Protein AF-A0A0A0BJZ3-F1 (afdb_monomer_lite)

Radius of gyration: 18.62 Å; chains: 1; bounding box: 57×34×40 Å

Organism: NCBI:txid947969

Foldseek 3Di:
DPDDDPDVPDDDDDPVCVVQVPDDDDDDPPPDDDDWDWDWDWDQDPVRDIDIDIDTDPPQDPVNVVVVVVVVVVVVVVVVVVVVVVPPPPDPDD

Structure (mmCIF, N/CA/C/O backbone):
data_AF-A0A0A0BJZ3-F1
#
_entry.id   AF-A0A0A0BJZ3-F1
#
loop_
_atom_site.group_PDB
_atom_site.id
_atom_site.type_symbol
_atom_site.label_atom_id
_atom_site.label_alt_id
_atom_site.label_comp_id
_atom_site.label_asym_id
_a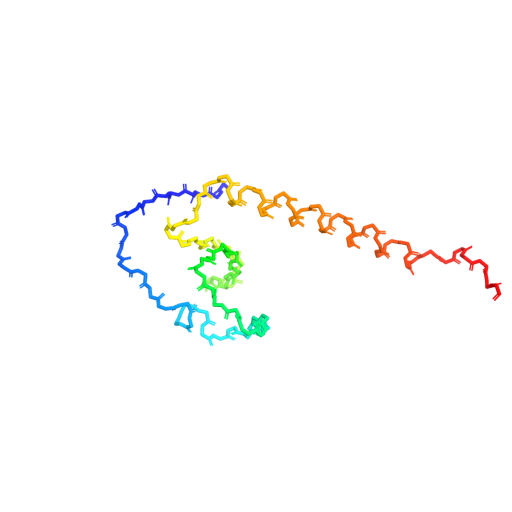tom_site.label_entity_id
_atom_site.label_seq_id
_atom_site.pdbx_PDB_ins_code
_atom_site.Cartn_x
_atom_site.Cartn_y
_atom_site.Cartn_z
_atom_site.occupancy
_atom_site.B_iso_or_equiv
_atom_site.auth_seq_id
_atom_site.auth_comp_id
_atom_site.auth_asym_id
_atom_site.auth_atom_id
_atom_site.pdbx_PDB_model_num
ATOM 1 N N . MET A 1 1 ? 0.530 2.829 -18.818 1.00 35.50 1 MET A N 1
ATOM 2 C CA . MET A 1 1 ? -0.733 3.480 -18.417 1.00 35.50 1 MET A CA 1
ATOM 3 C C . MET A 1 1 ? -1.328 2.608 -17.328 1.00 35.50 1 MET A C 1
ATOM 5 O O . MET A 1 1 ? -1.676 1.474 -17.623 1.00 35.50 1 MET A O 1
ATOM 9 N N . LEU A 1 2 ? -1.292 3.054 -16.071 1.00 38.81 2 LEU A N 1
ATOM 10 C CA . LEU A 1 2 ? -1.932 2.334 -14.967 1.00 38.81 2 LEU A CA 1
ATOM 11 C C . LEU A 1 2 ? -3.438 2.566 -15.108 1.00 38.81 2 LEU A C 1
ATOM 13 O O . LEU A 1 2 ? -3.884 3.709 -15.079 1.00 38.81 2 LEU A O 1
ATOM 17 N N . HIS A 1 3 ? -4.196 1.505 -15.361 1.00 33.50 3 HIS A N 1
ATOM 18 C CA . HIS A 1 3 ? -5.646 1.578 -15.480 1.00 33.50 3 HIS A CA 1
ATOM 19 C C . HIS A 1 3 ? -6.226 1.497 -14.064 1.00 33.50 3 HIS A C 1
ATOM 21 O O . HIS A 1 3 ? -6.279 0.417 -13.481 1.00 33.50 3 HIS A O 1
ATOM 27 N N . MET A 1 4 ? -6.568 2.646 -13.477 1.00 43.19 4 MET A N 1
ATOM 28 C CA . MET A 1 4 ? -7.212 2.708 -12.164 1.00 43.19 4 MET A CA 1
ATOM 29 C C . MET A 1 4 ? -8.723 2.761 -12.375 1.00 43.19 4 MET A C 1
ATOM 31 O O . MET A 1 4 ? -9.305 3.823 -12.559 1.00 43.19 4 MET A O 1
ATOM 35 N N . THR A 1 5 ? -9.350 1.591 -12.450 1.00 43.47 5 THR A N 1
ATOM 36 C CA . THR A 1 5 ? -10.808 1.451 -12.388 1.00 43.47 5 THR A CA 1
ATOM 37 C C . THR A 1 5 ? -11.212 1.323 -10.926 1.00 43.47 5 THR A C 1
ATOM 39 O O . THR A 1 5 ? -10.973 0.279 -10.319 1.00 43.47 5 THR A O 1
ATOM 42 N N . HIS A 1 6 ? -11.808 2.375 -10.361 1.00 49.94 6 HIS A N 1
ATOM 43 C CA . HIS A 1 6 ? -12.522 2.301 -9.086 1.00 49.94 6 HIS A CA 1
ATOM 44 C C . HIS A 1 6 ? -13.922 1.748 -9.334 1.00 49.94 6 HIS A C 1
ATOM 46 O O . HIS A 1 6 ? -14.892 2.492 -9.444 1.00 49.94 6 HIS A O 1
ATOM 52 N N . ASP A 1 7 ? -14.002 0.428 -9.471 1.00 48.72 7 ASP A N 1
ATOM 53 C CA . ASP A 1 7 ? -15.274 -0.282 -9.475 1.00 48.72 7 ASP A CA 1
ATOM 54 C C . ASP A 1 7 ? -15.618 -0.617 -8.017 1.00 48.72 7 ASP A C 1
ATOM 56 O O . ASP A 1 7 ? -14.988 -1.477 -7.400 1.00 48.72 7 ASP A O 1
ATOM 60 N N . HIS A 1 8 ? -16.565 0.121 -7.434 1.00 52.50 8 HIS A N 1
ATOM 61 C CA . HIS A 1 8 ? -17.040 -0.090 -6.058 1.00 52.50 8 HIS A CA 1
ATOM 62 C C . HIS A 1 8 ? -17.967 -1.316 -5.922 1.00 52.50 8 HIS A C 1
ATOM 64 O O . HIS A 1 8 ? -18.450 -1.596 -4.830 1.00 52.50 8 HIS A O 1
ATOM 70 N N . ASP A 1 9 ? -18.198 -2.060 -7.010 1.00 49.28 9 ASP A N 1
ATOM 71 C CA . ASP A 1 9 ? -19.104 -3.219 -7.081 1.00 49.28 9 ASP A CA 1
ATOM 72 C C . ASP A 1 9 ? -18.342 -4.562 -7.177 1.00 49.28 9 ASP A C 1
ATOM 74 O O . ASP A 1 9 ? -18.819 -5.565 -7.712 1.00 49.28 9 ASP A O 1
ATOM 78 N N . GLY A 1 10 ? -17.094 -4.573 -6.695 1.00 51.38 10 GLY A N 1
ATOM 79 C CA . GLY A 1 10 ? -16.236 -5.756 -6.670 1.00 51.38 10 GLY A CA 1
ATOM 80 C C . GLY A 1 10 ? -16.656 -6.787 -5.610 1.00 51.38 10 GLY A C 1
ATOM 81 O O . GLY A 1 10 ? -17.323 -6.448 -4.631 1.00 51.38 10 GLY A O 1
ATOM 82 N N . PRO A 1 11 ? -16.250 -8.064 -5.759 1.00 57.81 11 PRO A N 1
ATOM 83 C CA . PRO A 1 11 ? -16.463 -9.072 -4.724 1.00 57.81 11 PRO A CA 1
ATOM 84 C C . PRO A 1 11 ? -15.880 -8.599 -3.380 1.00 57.81 11 PRO A C 1
ATOM 86 O O . PRO A 1 11 ? -14.878 -7.877 -3.377 1.00 57.81 11 PRO A O 1
ATOM 89 N N . PRO A 1 12 ? -16.471 -9.008 -2.241 1.00 68.44 12 PRO A N 1
ATOM 90 C CA . PRO A 1 12 ? -16.009 -8.578 -0.927 1.00 68.44 12 PRO A CA 1
ATOM 91 C C . PRO A 1 12 ? -14.514 -8.871 -0.763 1.00 68.44 12 PRO A C 1
ATOM 93 O O . PRO A 1 12 ? -14.043 -9.962 -1.094 1.00 68.44 12 PRO A O 1
ATOM 96 N N . GLY A 1 13 ? -13.772 -7.874 -0.275 1.00 78.62 13 GLY A N 1
ATOM 97 C CA . GLY A 1 13 ? -12.339 -8.000 -0.024 1.00 78.62 13 GLY A CA 1
ATOM 98 C C . GLY A 1 13 ? -12.031 -9.124 0.969 1.00 78.62 13 GLY A C 1
ATOM 99 O O . GLY A 1 13 ? -12.842 -9.447 1.836 1.00 78.62 13 GLY A O 1
ATOM 100 N N . VAL A 1 14 ? -10.844 -9.717 0.849 1.00 88.56 14 VAL A N 1
ATOM 101 C CA . VAL A 1 14 ? -10.325 -10.701 1.814 1.00 88.56 14 VAL A CA 1
ATOM 102 C C . VAL A 1 14 ? -9.372 -10.016 2.803 1.00 88.56 14 VAL A C 1
ATOM 104 O O . VAL A 1 14 ? -8.820 -8.959 2.472 1.00 88.56 14 VAL A O 1
ATOM 107 N N . PRO A 1 15 ? -9.148 -10.576 4.007 1.00 88.50 15 PRO A N 1
ATOM 108 C CA . PRO A 1 15 ? -8.209 -10.014 4.973 1.00 88.50 15 PRO A CA 1
ATOM 109 C C . PRO A 1 15 ? -6.830 -9.748 4.360 1.00 88.50 15 PRO A C 1
ATOM 111 O O . PRO A 1 15 ? -6.296 -10.568 3.614 1.00 88.50 15 PRO A O 1
ATOM 114 N N . ILE A 1 16 ? -6.206 -8.622 4.716 1.00 87.00 16 ILE A N 1
ATOM 115 C CA . ILE A 1 16 ? -4.903 -8.230 4.151 1.00 87.00 16 ILE A CA 1
ATOM 116 C C . ILE A 1 16 ? -3.810 -9.288 4.376 1.00 87.00 16 ILE A C 1
ATOM 118 O O . ILE A 1 16 ? -2.934 -9.460 3.532 1.00 87.00 16 ILE A O 1
ATOM 122 N N . SER A 1 17 ? -3.894 -10.047 5.472 1.00 87.81 17 SER A N 1
ATOM 123 C CA . SER A 1 17 ? -2.996 -11.167 5.771 1.00 87.81 17 SER A CA 1
ATOM 124 C C . SER A 1 17 ? -3.111 -12.324 4.779 1.00 87.81 17 SER A C 1
ATOM 126 O O . SER A 1 17 ? -2.155 -13.073 4.620 1.00 87.81 17 SER A O 1
ATOM 128 N N . GLU A 1 18 ? -4.256 -12.486 4.117 1.00 90.25 18 GLU A N 1
ATOM 129 C CA . GLU A 1 18 ? -4.440 -13.476 3.052 1.00 90.25 18 GLU A CA 1
ATOM 130 C C . GLU A 1 18 ? -3.913 -12.951 1.711 1.00 90.25 18 GLU A C 1
ATOM 132 O O . GLU A 1 18 ? -3.348 -13.713 0.933 1.00 90.25 18 GLU A O 1
ATOM 137 N N . VAL A 1 19 ? -4.032 -11.641 1.454 1.00 88.50 19 VAL A N 1
ATOM 138 C CA . VAL A 1 19 ? -3.513 -11.004 0.227 1.00 88.50 19 VAL A CA 1
ATOM 139 C C . VAL A 1 19 ? -1.984 -10.927 0.226 1.00 88.50 19 VAL A C 1
ATOM 141 O O . VAL A 1 19 ? -1.355 -11.103 -0.815 1.00 88.50 19 VAL A O 1
ATOM 144 N N . LEU A 1 20 ? -1.379 -10.631 1.380 1.00 89.00 20 LEU A N 1
ATOM 145 C CA . LEU A 1 20 ? 0.055 -10.362 1.538 1.00 89.00 20 LEU A CA 1
ATOM 146 C C . LEU A 1 20 ? 0.759 -11.430 2.388 1.00 89.00 20 LEU A C 1
ATOM 148 O O . LEU A 1 20 ? 1.726 -11.119 3.080 1.00 89.00 20 LEU A O 1
ATOM 152 N N . SER A 1 21 ? 0.279 -12.674 2.355 1.00 85.81 21 SER A N 1
ATOM 153 C CA . SER A 1 21 ? 0.640 -13.744 3.300 1.00 85.81 21 SER A CA 1
ATOM 154 C C . SER A 1 21 ? 2.142 -14.003 3.472 1.00 85.81 21 SER A C 1
ATOM 156 O O . SER A 1 21 ? 2.581 -14.366 4.562 1.00 85.81 21 SER A O 1
ATOM 158 N N . ASP A 1 22 ? 2.938 -13.792 2.423 1.00 89.19 22 ASP A N 1
ATOM 159 C CA . ASP A 1 22 ? 4.387 -14.032 2.440 1.00 89.19 22 ASP A CA 1
ATOM 160 C C . ASP A 1 22 ? 5.211 -12.791 2.824 1.00 89.19 22 ASP A C 1
ATOM 162 O O . ASP A 1 22 ? 6.434 -12.868 2.983 1.00 89.19 22 ASP A O 1
ATOM 166 N N . LEU A 1 23 ? 4.568 -11.630 2.974 1.00 88.88 23 LEU A N 1
ATOM 167 C CA . LEU A 1 23 ? 5.228 -10.381 3.334 1.00 88.88 23 LEU A CA 1
ATOM 168 C C . LEU A 1 23 ? 5.234 -10.185 4.850 1.00 88.88 23 LEU A C 1
ATOM 170 O O . LEU A 1 23 ? 4.235 -10.368 5.541 1.00 88.88 23 LEU A O 1
ATOM 174 N N . ARG A 1 24 ? 6.378 -9.739 5.373 1.00 89.31 24 ARG A N 1
ATOM 175 C CA . ARG A 1 24 ? 6.504 -9.283 6.760 1.00 89.31 24 ARG A CA 1
ATOM 176 C C . ARG A 1 24 ? 6.556 -7.767 6.775 1.00 89.31 24 ARG A C 1
ATOM 178 O O . ARG A 1 24 ? 7.499 -7.184 6.246 1.00 89.31 24 ARG A O 1
ATOM 185 N N . ILE A 1 25 ? 5.557 -7.154 7.396 1.00 87.25 25 ILE A N 1
ATOM 186 C CA . ILE A 1 25 ? 5.505 -5.711 7.628 1.00 87.25 25 ILE A CA 1
ATOM 187 C C . ILE A 1 25 ? 5.889 -5.399 9.083 1.00 87.25 25 ILE A C 1
ATOM 189 O O . ILE A 1 25 ? 5.580 -6.200 9.971 1.00 87.25 25 ILE A O 1
ATOM 193 N N . PRO A 1 26 ? 6.581 -4.275 9.350 1.00 89.81 26 PRO A N 1
ATOM 194 C CA . PRO A 1 26 ? 6.807 -3.801 10.712 1.00 89.81 26 PRO A CA 1
ATOM 195 C C . PRO A 1 26 ? 5.489 -3.635 11.489 1.00 89.81 26 PRO A C 1
ATOM 197 O O . PRO A 1 26 ? 4.459 -3.345 10.876 1.00 89.81 26 PRO A O 1
ATOM 200 N N . PRO A 1 27 ? 5.502 -3.814 12.824 1.00 90.56 27 PRO A N 1
ATOM 201 C CA . PRO A 1 27 ? 4.298 -3.663 13.630 1.00 90.56 27 PRO A CA 1
ATOM 202 C C . PRO A 1 27 ? 3.800 -2.214 13.620 1.00 90.56 27 PRO A C 1
ATOM 204 O O . PRO A 1 27 ? 4.584 -1.271 13.497 1.00 90.56 27 PRO A O 1
ATOM 207 N N . LEU A 1 28 ? 2.488 -2.051 13.799 1.00 91.06 28 LEU A N 1
ATOM 208 C CA . LEU A 1 28 ? 1.884 -0.746 14.051 1.00 91.06 28 LEU A CA 1
ATOM 209 C C . LEU A 1 28 ? 2.347 -0.191 15.409 1.00 91.06 28 LEU A C 1
ATOM 211 O O . LEU A 1 28 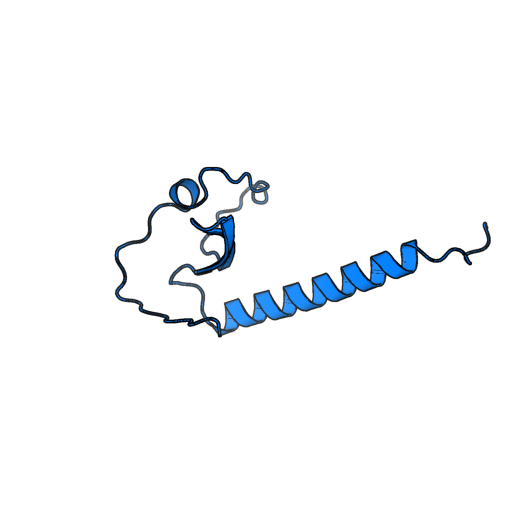? 2.725 -0.971 16.291 1.00 91.06 28 LEU A O 1
ATOM 215 N N . PRO A 1 29 ? 2.290 1.137 15.610 1.00 93.75 29 PRO A N 1
ATOM 216 C CA . PRO A 1 29 ? 2.542 1.734 16.915 1.00 93.75 29 PRO A CA 1
ATOM 217 C C . PRO A 1 29 ? 1.656 1.127 18.012 1.00 93.75 29 PRO A C 1
ATOM 219 O O . PRO A 1 29 ? 0.508 0.742 17.765 1.00 93.75 29 PRO A O 1
ATOM 222 N N . GLU A 1 30 ? 2.175 1.059 19.237 1.00 95.06 30 GLU A N 1
ATOM 223 C CA . GLU A 1 30 ? 1.426 0.519 20.374 1.00 95.06 30 GLU A CA 1
ATOM 224 C C . GLU A 1 30 ? 0.095 1.254 20.583 1.00 95.06 30 GLU A C 1
ATOM 226 O O . GLU A 1 30 ? -0.012 2.460 20.361 1.00 95.06 30 GLU A O 1
ATOM 231 N N . ALA A 1 31 ? -0.923 0.509 21.021 1.00 94.81 31 ALA A N 1
ATOM 232 C CA . ALA A 1 31 ? -2.277 1.009 21.269 1.00 94.81 31 ALA A CA 1
ATOM 233 C C . ALA A 1 31 ? -2.979 1.660 20.056 1.00 94.81 31 ALA A C 1
ATOM 235 O O . ALA A 1 31 ? -3.960 2.381 20.234 1.00 94.81 31 ALA A O 1
ATOM 236 N N . THR A 1 32 ? -2.531 1.380 18.828 1.00 93.75 32 THR A N 1
ATOM 237 C CA . THR A 1 32 ? -3.230 1.795 17.603 1.00 93.75 32 THR A CA 1
ATOM 238 C C . THR A 1 32 ? -4.001 0.641 16.972 1.00 93.75 32 THR A C 1
ATOM 240 O O . THR A 1 32 ? -3.698 -0.534 17.175 1.00 93.75 32 THR A O 1
ATOM 243 N N . THR A 1 33 ? -5.041 0.979 16.216 1.00 90.12 33 THR A N 1
ATOM 244 C CA . THR A 1 33 ? -5.788 0.051 15.360 1.00 90.12 33 THR A CA 1
ATOM 245 C C . THR A 1 33 ? -5.843 0.670 13.973 1.00 90.12 33 THR A C 1
ATOM 247 O O . THR A 1 33 ? -6.182 1.845 13.853 1.00 90.12 33 THR A O 1
ATOM 250 N N . ALA A 1 34 ? -5.476 -0.087 12.940 1.00 90.12 34 ALA A N 1
ATOM 251 C CA . ALA A 1 34 ? -5.617 0.378 11.565 1.00 90.12 34 ALA A CA 1
ATOM 252 C C . ALA A 1 34 ? -7.099 0.373 11.168 1.00 90.12 34 ALA A C 1
ATOM 254 O O . ALA A 1 34 ? -7.773 -0.638 11.369 1.00 90.12 34 ALA A O 1
ATOM 255 N N . SER A 1 35 ? -7.586 1.486 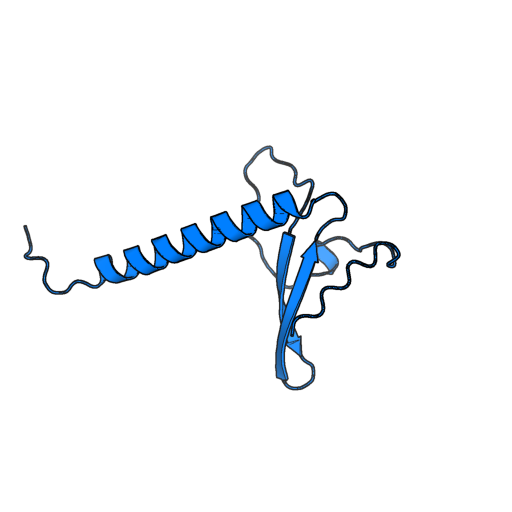10.618 1.00 88.50 35 SER A N 1
ATOM 256 C CA . SER A 1 35 ? -8.912 1.569 9.996 1.00 88.50 35 SER A CA 1
ATOM 257 C C . SER A 1 35 ? -8.822 1.297 8.497 1.00 88.50 35 SER A C 1
ATOM 259 O O . SER A 1 35 ? -9.535 0.445 7.981 1.00 88.50 35 SER A O 1
ATOM 261 N N . ASP A 1 36 ? -7.858 1.943 7.840 1.00 89.50 36 ASP A N 1
ATOM 262 C CA . ASP A 1 36 ? -7.770 2.025 6.388 1.00 89.50 36 ASP A CA 1
ATOM 263 C C . ASP A 1 36 ? -6.343 1.863 5.889 1.00 89.50 36 ASP A C 1
ATOM 265 O O . ASP A 1 36 ? -5.369 2.041 6.630 1.00 89.50 36 ASP A O 1
ATOM 269 N N . VAL A 1 37 ? -6.206 1.507 4.612 1.00 88.88 37 VAL A N 1
ATOM 270 C CA . VAL A 1 37 ? -4.895 1.353 3.992 1.00 88.88 37 VAL A CA 1
ATOM 271 C C . VAL A 1 37 ? -4.906 1.738 2.521 1.00 88.88 37 VAL A C 1
ATOM 273 O O . VAL A 1 37 ? -5.765 1.328 1.744 1.00 88.88 37 VAL A O 1
ATOM 276 N N . PHE A 1 38 ? -3.859 2.458 2.132 1.00 90.38 38 PHE A N 1
ATOM 277 C CA . PHE A 1 38 ? -3.423 2.614 0.755 1.00 90.38 38 PHE A CA 1
ATOM 278 C C . PHE A 1 38 ? -2.083 1.888 0.582 1.00 90.38 38 PHE A C 1
ATOM 280 O O . PHE A 1 38 ? -1.115 2.181 1.287 1.00 90.38 38 PHE A O 1
ATOM 287 N N . ALA A 1 39 ? -2.015 0.919 -0.330 1.00 88.81 39 ALA A N 1
ATOM 288 C CA . ALA A 1 39 ? -0.840 0.075 -0.520 1.00 88.81 39 ALA A CA 1
ATOM 289 C C . ALA A 1 39 ? -0.450 -0.071 -1.996 1.00 88.81 39 ALA A C 1
ATOM 291 O O . ALA A 1 39 ? -1.269 -0.425 -2.847 1.00 88.81 39 ALA A O 1
ATOM 292 N N . PHE A 1 40 ? 0.847 0.099 -2.269 1.00 90.38 40 PHE A N 1
ATOM 293 C CA . PHE A 1 40 ? 1.483 -0.350 -3.505 1.00 90.38 40 PHE A CA 1
ATOM 294 C C . PHE A 1 40 ? 2.117 -1.720 -3.291 1.00 90.38 40 PHE A C 1
ATOM 296 O O . PHE A 1 40 ? 3.002 -1.888 -2.452 1.00 90.38 40 PHE A O 1
ATOM 303 N N . VAL A 1 41 ? 1.699 -2.696 -4.088 1.00 91.44 41 VAL A N 1
ATOM 304 C CA . VAL A 1 41 ? 2.166 -4.077 -3.994 1.00 91.44 41 VAL A CA 1
ATOM 305 C C . VAL A 1 41 ? 2.949 -4.417 -5.252 1.00 91.44 41 VAL A C 1
ATOM 307 O O . VAL A 1 41 ? 2.418 -4.381 -6.363 1.00 91.44 41 VAL A O 1
ATOM 310 N N . LYS A 1 42 ? 4.228 -4.753 -5.080 1.00 93.25 42 LYS A N 1
ATOM 311 C CA . LYS A 1 42 ? 5.069 -5.262 -6.163 1.00 93.25 42 LYS A CA 1
ATOM 312 C C . LYS A 1 42 ? 4.710 -6.717 -6.438 1.00 93.25 42 LYS A C 1
ATOM 314 O O . LYS A 1 42 ? 4.734 -7.538 -5.525 1.00 93.25 42 LYS A O 1
ATOM 319 N N . LEU A 1 43 ? 4.440 -7.036 -7.695 1.00 92.88 43 LEU A N 1
ATOM 320 C CA . LEU A 1 43 ? 4.075 -8.376 -8.135 1.00 92.88 43 LEU A CA 1
ATOM 321 C C . LEU A 1 43 ? 5.234 -9.032 -8.881 1.00 92.88 43 LEU A C 1
ATOM 323 O O . LEU A 1 43 ? 6.009 -8.368 -9.576 1.00 92.88 43 LEU A O 1
ATOM 327 N N . ARG A 1 44 ? 5.330 -10.354 -8.745 1.00 93.38 44 ARG A N 1
ATOM 328 C CA . ARG A 1 44 ? 6.084 -11.199 -9.669 1.00 93.38 44 ARG A CA 1
ATOM 329 C C . ARG A 1 44 ? 5.076 -11.843 -10.605 1.00 93.38 44 ARG A C 1
ATOM 331 O O . ARG A 1 44 ? 4.248 -12.631 -10.158 1.00 93.38 44 ARG A O 1
ATOM 338 N N . GLU A 1 45 ? 5.153 -11.479 -11.872 1.00 94.50 45 GLU A N 1
ATOM 339 C CA . GLU A 1 45 ? 4.224 -11.955 -12.888 1.00 94.50 45 GLU A CA 1
ATOM 340 C C . GLU A 1 45 ? 4.588 -13.381 -13.343 1.00 94.50 45 GLU A C 1
ATOM 342 O O . GLU A 1 45 ? 5.742 -13.806 -13.182 1.00 94.50 45 GLU A O 1
ATOM 347 N N . PRO A 1 46 ? 3.638 -14.144 -13.920 1.00 95.56 46 PRO A N 1
ATOM 348 C CA . PRO A 1 46 ? 3.884 -15.518 -14.369 1.00 95.56 46 PRO A CA 1
ATOM 349 C C . PRO A 1 46 ? 4.992 -15.652 -15.421 1.00 95.56 46 PRO A C 1
ATOM 351 O O . PRO A 1 46 ? 5.627 -16.700 -15.520 1.00 95.56 46 PRO A O 1
ATOM 354 N N . ASP A 1 47 ? 5.240 -14.598 -16.197 1.00 94.94 47 ASP A N 1
ATOM 355 C CA . ASP A 1 47 ? 6.305 -14.529 -17.202 1.00 94.94 47 ASP A CA 1
ATOM 356 C C . ASP A 1 47 ? 7.687 -14.185 -16.606 1.00 94.94 47 ASP A C 1
ATOM 358 O O . ASP A 1 47 ? 8.672 -14.069 -17.336 1.00 94.94 47 ASP A O 1
ATOM 362 N N . GLY A 1 48 ? 7.779 -14.035 -15.280 1.00 95.12 48 GLY A N 1
ATOM 363 C CA . GLY A 1 48 ? 8.986 -13.608 -14.573 1.00 95.12 48 GLY A CA 1
ATOM 364 C C . GLY A 1 48 ? 9.181 -12.089 -14.539 1.00 95.12 48 GLY A C 1
ATOM 365 O O . GLY A 1 48 ? 10.162 -11.614 -13.960 1.00 95.12 48 GLY A O 1
ATOM 366 N N . GLY A 1 49 ? 8.257 -11.327 -15.125 1.00 96.25 49 GLY A N 1
ATOM 367 C CA . GLY A 1 49 ? 8.218 -9.876 -15.087 1.00 96.25 49 GLY A CA 1
ATOM 368 C C . GLY A 1 49 ? 7.888 -9.311 -13.707 1.00 96.25 49 GLY A C 1
ATOM 369 O O . GLY A 1 49 ? 7.534 -10.014 -12.755 1.00 96.25 49 GLY A O 1
ATOM 370 N N . ILE A 1 50 ? 8.025 -7.990 -13.602 1.00 95.69 50 ILE A N 1
ATOM 371 C CA . ILE A 1 50 ? 7.643 -7.227 -12.415 1.00 95.69 50 ILE A CA 1
ATOM 372 C C . ILE A 1 50 ? 6.384 -6.436 -12.743 1.00 95.69 50 ILE A C 1
ATOM 374 O O . ILE A 1 50 ? 6.405 -5.573 -13.621 1.00 95.69 50 ILE A O 1
ATOM 378 N N . GLY A 1 51 ? 5.328 -6.701 -11.983 1.00 94.56 51 GLY A N 1
ATOM 379 C CA . GLY A 1 51 ? 4.090 -5.936 -11.992 1.00 94.56 51 GLY A CA 1
ATOM 380 C C . GLY A 1 51 ? 3.958 -5.053 -10.756 1.00 94.56 51 GLY A C 1
ATOM 381 O O . GLY A 1 51 ? 4.724 -5.163 -9.793 1.00 94.56 51 GLY A O 1
ATOM 382 N N . TRP A 1 52 ? 2.957 -4.181 -10.780 1.00 94.00 52 TRP A N 1
ATOM 383 C CA . TRP A 1 52 ? 2.570 -3.359 -9.640 1.00 94.00 52 TRP A CA 1
ATOM 384 C C . TRP A 1 52 ? 1.054 -3.305 -9.543 1.00 94.00 52 TRP A C 1
ATOM 386 O O . TRP A 1 52 ? 0.368 -3.125 -10.548 1.00 94.00 52 TRP A O 1
ATOM 396 N N . ALA A 1 53 ? 0.547 -3.421 -8.324 1.00 90.81 53 ALA A N 1
ATOM 397 C CA . ALA A 1 53 ? -0.862 -3.286 -8.013 1.00 90.81 53 ALA A CA 1
ATOM 398 C C . ALA A 1 53 ? -1.076 -2.236 -6.923 1.00 90.81 53 ALA A C 1
ATOM 400 O O . ALA A 1 53 ? -0.256 -2.089 -6.018 1.00 90.81 53 ALA A O 1
ATOM 401 N N . VAL A 1 54 ? -2.207 -1.540 -7.008 1.00 89.69 54 VAL A N 1
ATOM 402 C CA . VAL A 1 54 ? -2.691 -0.626 -5.969 1.00 89.69 54 VAL A CA 1
ATOM 403 C C . VAL A 1 54 ? -3.838 -1.301 -5.224 1.00 89.69 54 VAL A C 1
ATOM 405 O O . VAL A 1 54 ? -4.675 -1.974 -5.836 1.00 89.69 54 VAL A O 1
ATOM 408 N N . ARG A 1 55 ? -3.860 -1.159 -3.901 1.00 87.56 55 ARG A N 1
ATOM 409 C CA . ARG A 1 55 ? -4.974 -1.551 -3.033 1.00 87.56 55 ARG A CA 1
ATOM 410 C C . ARG A 1 55 ? -5.346 -0.366 -2.160 1.00 87.56 55 ARG A C 1
ATOM 412 O O . ARG A 1 55 ? -4.460 0.252 -1.578 1.00 87.56 55 ARG A O 1
ATOM 419 N N . VAL A 1 56 ? -6.636 -0.074 -2.097 1.00 87.69 56 VAL A N 1
ATOM 420 C CA . VAL A 1 56 ? -7.206 0.990 -1.269 1.00 87.69 56 VAL A CA 1
ATOM 421 C C . VAL A 1 56 ? -8.405 0.390 -0.549 1.00 87.69 56 VAL A C 1
ATOM 423 O O . VAL A 1 56 ? -9.161 -0.362 -1.174 1.00 87.69 56 VAL A O 1
ATOM 426 N N . THR A 1 57 ? -8.541 0.638 0.752 1.00 88.19 57 THR A N 1
ATOM 427 C CA . THR A 1 57 ? -9.785 0.318 1.463 1.00 88.19 57 THR A CA 1
ATOM 428 C C . THR A 1 57 ? -10.898 1.274 1.032 1.00 88.19 57 THR A C 1
ATOM 430 O O . THR A 1 57 ? -10.599 2.383 0.599 1.00 88.19 57 THR A O 1
ATOM 433 N N . PRO A 1 58 ? -12.175 0.858 1.105 1.00 81.56 58 PRO A N 1
ATOM 434 C CA . PRO A 1 58 ? -13.282 1.644 0.557 1.00 81.56 58 PRO A CA 1
ATOM 435 C C . PRO A 1 58 ? -13.483 3.014 1.212 1.00 81.56 58 PRO A C 1
ATOM 437 O O . PRO A 1 58 ? -14.025 3.905 0.570 1.00 81.56 58 PRO A O 1
ATOM 440 N N . ASP A 1 59 ? -13.071 3.169 2.471 1.00 84.12 59 ASP A N 1
ATOM 441 C CA . ASP A 1 59 ? -13.361 4.369 3.258 1.00 84.12 59 ASP A CA 1
ATOM 442 C C . ASP A 1 59 ? -12.265 5.450 3.153 1.00 84.12 59 ASP A C 1
ATOM 444 O O . ASP A 1 59 ? -12.430 6.518 3.736 1.00 84.12 59 ASP A O 1
ATO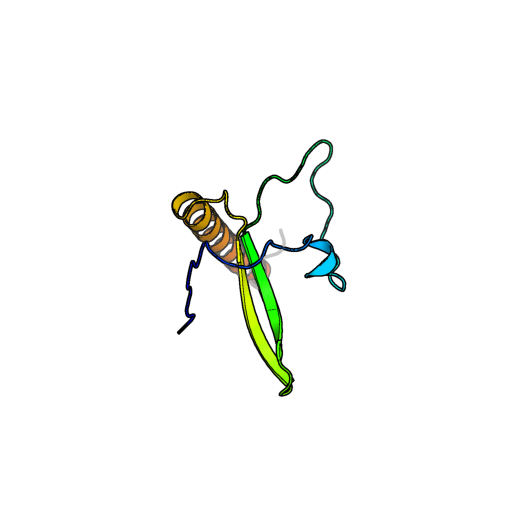M 448 N N . LEU A 1 60 ? -11.179 5.211 2.398 1.00 87.06 60 LEU A N 1
ATOM 449 C CA . LEU A 1 60 ? -10.144 6.221 2.136 1.00 87.06 60 LEU A CA 1
ATOM 450 C C . LEU A 1 60 ? -10.511 7.044 0.892 1.00 87.06 60 LEU A C 1
ATOM 452 O O . LEU A 1 60 ? -10.618 6.481 -0.202 1.00 87.06 60 LEU A O 1
ATOM 456 N N . ASP A 1 61 ? -10.669 8.360 1.039 1.00 87.56 61 ASP A N 1
ATOM 457 C CA . ASP A 1 61 ? -11.034 9.227 -0.087 1.00 87.56 61 ASP A CA 1
ATOM 458 C C . ASP A 1 61 ? -9.832 9.634 -0.968 1.00 87.56 61 ASP A C 1
ATOM 460 O O . ASP A 1 61 ? -8.658 9.460 -0.617 1.00 87.56 61 ASP A O 1
ATOM 464 N N . ASP A 1 62 ? -10.123 10.153 -2.166 1.00 89.62 62 ASP A N 1
ATOM 465 C CA . ASP A 1 62 ? -9.099 10.536 -3.145 1.00 89.62 62 ASP A CA 1
ATOM 466 C C . ASP A 1 62 ? -8.198 11.672 -2.624 1.00 89.62 62 ASP A C 1
ATOM 468 O O . ASP A 1 62 ? -7.000 11.712 -2.938 1.00 89.62 62 ASP A O 1
ATOM 472 N N . GLU A 1 63 ? -8.740 12.599 -1.829 1.00 93.81 63 GLU A N 1
ATOM 473 C CA . GLU A 1 63 ? -7.985 13.688 -1.216 1.00 93.81 63 GLU A CA 1
ATOM 474 C C . GLU A 1 63 ? -6.992 13.184 -0.156 1.00 93.81 63 GLU A C 1
ATOM 476 O O . GLU A 1 63 ? -5.837 13.629 -0.131 1.00 93.81 63 GLU A O 1
ATOM 481 N N . GLU A 1 64 ? -7.397 12.231 0.679 1.00 92.06 64 GLU A N 1
ATOM 482 C CA . GLU A 1 64 ? -6.563 11.553 1.667 1.00 92.06 64 GLU A CA 1
ATOM 483 C C . GLU A 1 64 ? -5.453 10.748 0.985 1.00 92.06 64 GLU A C 1
ATOM 485 O O . GLU A 1 64 ? -4.276 10.893 1.342 1.00 92.06 64 GLU A O 1
ATOM 490 N N . VAL A 1 65 ? -5.786 9.968 -0.055 1.00 93.25 65 VAL A N 1
ATOM 491 C CA . VAL A 1 65 ? -4.792 9.254 -0.876 1.00 93.25 65 VAL A CA 1
ATOM 492 C C . VAL A 1 65 ? -3.781 10.241 -1.465 1.00 93.25 65 VAL A C 1
ATOM 494 O O . VAL A 1 65 ? -2.567 10.022 -1.377 1.00 93.25 65 VAL A O 1
ATOM 497 N N . LEU A 1 66 ? -4.249 11.342 -2.059 1.00 93.88 66 LEU A N 1
ATOM 498 C CA . LEU A 1 66 ? -3.376 12.343 -2.668 1.00 93.88 66 LEU A CA 1
ATOM 499 C C . LEU A 1 66 ? -2.459 12.996 -1.628 1.00 93.88 66 LEU A C 1
ATOM 501 O O . LEU A 1 66 ? -1.261 13.152 -1.880 1.00 93.88 66 LEU A O 1
ATOM 505 N N . GLY A 1 67 ? -2.994 13.340 -0.456 1.00 94.31 67 GLY A N 1
ATOM 506 C CA . GLY A 1 67 ? -2.226 13.895 0.654 1.00 94.31 67 GLY A CA 1
ATOM 507 C C . GLY A 1 67 ? -1.098 12.963 1.103 1.00 94.31 67 GLY A C 1
ATOM 508 O O . GLY A 1 67 ? 0.052 13.397 1.228 1.00 94.31 67 GLY A O 1
ATOM 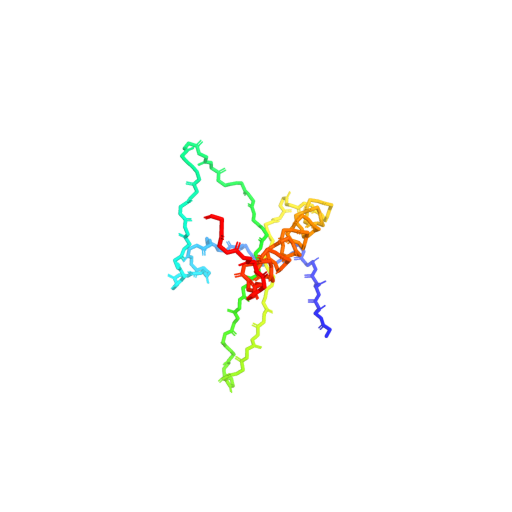509 N N . LEU A 1 68 ? -1.398 11.669 1.264 1.00 91.62 68 LEU A N 1
ATOM 510 C CA . LEU A 1 68 ? -0.411 10.640 1.605 1.00 91.62 68 LEU A CA 1
ATOM 511 C C . LEU A 1 68 ? 0.681 10.516 0.535 1.00 91.62 68 LEU A C 1
ATOM 513 O O . LEU A 1 68 ? 1.870 10.479 0.862 1.00 91.62 68 LEU A O 1
ATOM 517 N N . LEU A 1 69 ? 0.299 10.494 -0.745 1.00 94.50 69 LEU A N 1
ATOM 518 C CA . LEU A 1 69 ? 1.238 10.393 -1.863 1.00 94.50 69 LEU A CA 1
ATOM 519 C C . LEU A 1 69 ? 2.181 11.595 -1.937 1.00 94.50 69 LEU A C 1
ATOM 521 O O . LEU A 1 69 ? 3.390 11.416 -2.088 1.00 94.50 69 LEU A O 1
ATOM 525 N N . VAL A 1 70 ? 1.649 12.813 -1.810 1.00 96.00 70 VAL A N 1
ATOM 526 C CA . VAL A 1 70 ? 2.459 14.038 -1.813 1.00 96.00 70 VAL A CA 1
ATOM 527 C C . VAL A 1 70 ? 3.434 14.028 -0.638 1.00 96.00 70 VAL A C 1
ATOM 529 O O . VAL A 1 70 ? 4.629 14.244 -0.841 1.00 96.00 70 VAL A O 1
ATOM 532 N N . GLY A 1 71 ? 2.958 13.706 0.568 1.00 95.50 71 GLY A N 1
ATOM 533 C CA . GLY A 1 71 ? 3.813 13.600 1.751 1.00 95.50 71 GLY A CA 1
ATOM 534 C C . GLY A 1 71 ? 4.935 12.575 1.574 1.00 95.50 71 GLY A C 1
ATOM 535 O O . GLY A 1 71 ? 6.093 12.861 1.883 1.00 95.50 71 GLY A O 1
ATOM 536 N N . TYR A 1 72 ? 4.623 11.405 1.009 1.00 93.62 72 TYR A N 1
ATOM 537 C CA . TYR A 1 72 ? 5.617 10.364 0.761 1.00 93.62 72 TYR A CA 1
ATOM 538 C C . TYR A 1 72 ? 6.646 10.775 -0.301 1.00 93.62 72 TYR A C 1
ATOM 540 O O . TYR A 1 72 ? 7.840 10.539 -0.125 1.00 93.62 72 TYR A O 1
ATOM 548 N N . VAL A 1 73 ? 6.223 11.450 -1.374 1.00 95.44 73 VAL A N 1
ATOM 549 C CA . VAL A 1 73 ? 7.141 11.996 -2.387 1.00 95.44 73 VAL A CA 1
ATOM 550 C C . VAL A 1 73 ? 8.100 13.015 -1.773 1.00 95.44 73 VAL A C 1
ATOM 552 O O . VAL A 1 73 ? 9.298 12.965 -2.058 1.00 95.44 73 VAL A O 1
ATOM 555 N N . GLU A 1 74 ? 7.614 13.922 -0.924 1.00 96.38 74 GLU A N 1
ATOM 556 C CA . GLU A 1 74 ? 8.482 14.887 -0.240 1.00 96.38 74 GLU A CA 1
ATOM 557 C C . GLU A 1 74 ? 9.465 14.200 0.716 1.00 96.38 74 GLU A C 1
ATOM 559 O O . GLU A 1 74 ? 10.650 14.541 0.721 1.00 96.38 74 GLU A O 1
ATOM 564 N N . HIS A 1 75 ? 9.027 13.171 1.446 1.00 93.50 75 HIS A N 1
ATOM 565 C CA . HIS A 1 75 ? 9.921 12.354 2.266 1.00 93.50 75 HIS A CA 1
ATOM 566 C C . HIS A 1 75 ? 11.026 11.687 1.427 1.00 93.50 75 HIS A C 1
ATOM 568 O O . HIS A 1 75 ? 12.206 11.800 1.757 1.00 93.50 75 HIS A O 1
ATOM 574 N N . LEU A 1 76 ? 10.682 11.069 0.291 1.00 94.06 76 LEU A N 1
ATOM 575 C CA . LEU A 1 76 ? 11.668 10.454 -0.606 1.00 94.06 76 LEU A CA 1
ATOM 576 C C . LEU A 1 76 ? 12.679 11.470 -1.159 1.00 94.06 76 LEU A C 1
ATOM 578 O O . LEU A 1 76 ? 13.862 11.152 -1.288 1.00 94.06 76 LEU A O 1
ATOM 582 N N . LYS A 1 77 ? 12.243 12.698 -1.471 1.00 94.00 77 LYS A N 1
ATOM 583 C CA . LYS A 1 77 ? 13.149 13.780 -1.891 1.00 94.00 77 LYS A CA 1
ATOM 584 C C . LYS A 1 77 ? 14.138 14.146 -0.783 1.00 94.00 77 LYS A C 1
ATOM 586 O O . LYS A 1 77 ? 15.317 14.350 -1.074 1.00 94.00 77 LYS A O 1
ATOM 591 N N . GLN A 1 78 ? 13.678 14.219 0.466 1.00 94.00 78 GLN A N 1
ATOM 592 C CA . GLN A 1 78 ? 14.528 14.508 1.626 1.00 94.00 78 GLN A CA 1
ATOM 593 C C . GLN A 1 78 ? 15.543 13.390 1.887 1.00 94.00 78 GLN A C 1
ATOM 595 O O . GLN A 1 78 ? 16.723 13.680 2.088 1.00 94.00 78 GLN A O 1
ATOM 600 N N . GLU A 1 79 ? 15.119 12.127 1.827 1.00 92.88 79 GLU A N 1
ATOM 601 C CA . GLU A 1 79 ? 16.006 10.962 1.955 1.00 92.88 79 GLU A CA 1
ATOM 602 C C . GLU A 1 79 ? 17.075 10.958 0.859 1.00 92.88 79 GLU A C 1
ATOM 604 O O . GLU A 1 79 ? 18.271 10.841 1.141 1.00 92.88 79 GLU A O 1
ATOM 609 N N . ALA A 1 80 ? 16.662 11.182 -0.394 1.00 90.44 80 ALA A N 1
ATOM 610 C CA . ALA A 1 80 ? 17.584 11.303 -1.511 1.00 90.44 80 ALA A CA 1
ATOM 611 C C . ALA A 1 80 ? 18.608 12.415 -1.244 1.00 90.44 80 ALA A C 1
ATOM 613 O O . ALA A 1 80 ? 19.804 12.136 -1.242 1.00 90.44 80 ALA A O 1
ATOM 614 N N . ALA A 1 81 ? 18.170 13.641 -0.938 1.00 90.00 81 ALA A N 1
ATOM 615 C CA . ALA A 1 81 ? 19.053 14.770 -0.626 1.00 90.00 81 ALA A CA 1
ATOM 616 C C . ALA A 1 81 ? 20.029 14.476 0.534 1.00 90.00 81 ALA A C 1
ATOM 618 O O . ALA A 1 81 ? 21.205 14.836 0.470 1.00 90.00 81 ALA A O 1
ATOM 619 N N . SER A 1 82 ? 19.566 13.778 1.570 1.00 83.31 82 SER A N 1
ATOM 620 C CA . SER A 1 82 ? 20.372 13.425 2.746 1.00 83.31 82 SER A CA 1
ATOM 621 C C . SER A 1 82 ? 21.447 12.379 2.431 1.00 83.31 82 SER A C 1
ATOM 623 O O . SER A 1 82 ? 22.565 12.454 2.953 1.00 83.31 82 SER A O 1
ATOM 625 N N . SER A 1 83 ? 21.150 11.441 1.525 1.00 76.62 83 SER A N 1
ATOM 626 C CA . SER A 1 83 ? 22.122 10.454 1.036 1.00 76.62 83 SER A CA 1
ATOM 627 C C . SER A 1 83 ? 23.283 11.102 0.265 1.00 76.62 83 SER A C 1
ATOM 629 O O . SER A 1 83 ? 24.434 10.678 0.404 1.00 76.62 83 SER A O 1
ATOM 631 N N . TRP A 1 84 ? 23.014 12.195 -0.461 1.00 68.25 84 TRP A N 1
ATOM 632 C CA . TRP A 1 84 ? 24.045 12.977 -1.149 1.00 68.25 84 TRP A CA 1
ATOM 633 C C . TRP A 1 84 ? 24.960 13.719 -0.166 1.00 68.25 84 TRP A C 1
ATOM 635 O O . TRP A 1 84 ? 26.176 13.672 -0.325 1.00 68.25 84 TRP A O 1
ATOM 645 N N . ASN A 1 85 ? 24.412 14.325 0.894 1.00 60.47 85 ASN A N 1
ATOM 646 C CA . ASN A 1 85 ? 25.202 15.048 1.906 1.00 60.47 85 ASN A CA 1
ATOM 647 C C . ASN A 1 85 ? 26.098 14.136 2.759 1.00 60.47 85 ASN A C 1
ATOM 649 O O . ASN A 1 85 ? 27.117 14.577 3.286 1.00 60.47 85 ASN A O 1
ATOM 653 N N . SER A 1 86 ? 25.728 12.863 2.899 1.00 57.50 86 SER A N 1
ATOM 654 C CA . SER A 1 86 ? 26.535 11.862 3.609 1.00 57.50 86 SER A CA 1
ATOM 655 C C . SER A 1 86 ? 27.683 11.315 2.747 1.00 57.50 86 SER A C 1
ATOM 657 O O . SER A 1 86 ? 28.600 10.685 3.268 1.00 57.50 86 SER A O 1
ATOM 659 N N . THR A 1 87 ? 27.651 11.586 1.438 1.00 53.47 87 THR A N 1
ATOM 660 C CA . THR A 1 87 ? 28.657 11.168 0.450 1.00 53.47 87 THR A CA 1
ATOM 661 C C . THR A 1 87 ? 29.507 12.356 -0.018 1.00 53.47 87 THR A C 1
ATOM 663 O O . THR A 1 87 ? 30.029 12.331 -1.125 1.00 53.47 87 THR A O 1
ATOM 666 N N . ASP A 1 88 ? 29.665 13.406 0.795 1.00 51.97 88 ASP A N 1
ATOM 667 C CA . ASP A 1 88 ? 30.591 14.506 0.504 1.00 51.97 88 ASP A CA 1
ATOM 668 C C . ASP A 1 88 ? 32.026 14.158 0.982 1.00 51.97 88 ASP A C 1
ATOM 670 O O . ASP A 1 88 ? 32.324 14.283 2.175 1.00 51.97 88 ASP A O 1
ATOM 674 N N . PRO A 1 89 ? 32.951 13.734 0.089 1.00 56.19 89 PRO A N 1
ATOM 675 C CA . PRO A 1 89 ? 34.348 13.465 0.435 1.00 56.19 89 PRO A CA 1
ATOM 676 C C . PRO A 1 89 ? 35.161 14.733 0.756 1.00 56.19 89 PRO A C 1
ATOM 678 O O . PRO A 1 89 ? 36.350 14.623 1.054 1.00 56.19 89 PRO A O 1
ATOM 681 N N . THR A 1 90 ? 34.568 15.931 0.687 1.00 61.19 90 THR A N 1
ATOM 682 C CA . THR A 1 90 ? 35.253 17.212 0.916 1.00 61.19 90 THR A CA 1
ATOM 683 C C . THR A 1 90 ? 35.016 17.845 2.289 1.00 61.19 90 THR A C 1
ATOM 685 O O . THR A 1 90 ? 35.516 18.943 2.528 1.00 61.19 90 THR A O 1
ATOM 688 N N . ARG A 1 91 ? 34.363 17.167 3.246 1.00 51.38 91 ARG A N 1
ATOM 689 C CA . ARG A 1 91 ? 34.297 17.651 4.639 1.00 51.38 91 ARG A CA 1
ATOM 690 C C . ARG A 1 91 ? 35.665 17.490 5.337 1.00 51.38 91 ARG A C 1
ATOM 692 O O . ARG A 1 91 ? 36.049 16.354 5.621 1.00 51.38 91 ARG A O 1
ATOM 699 N N . PRO A 1 92 ? 36.403 18.570 5.675 1.00 49.28 92 PRO A N 1
ATOM 700 C CA . PRO A 1 92 ? 37.612 18.433 6.478 1.00 49.28 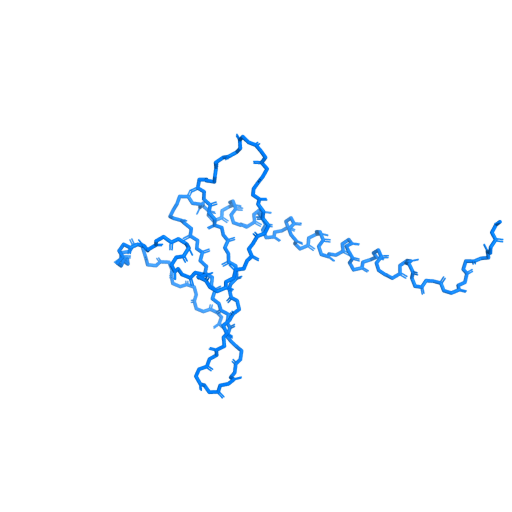92 PRO A CA 1
ATOM 701 C C . PRO A 1 92 ? 37.233 17.959 7.886 1.00 49.28 92 PRO A C 1
ATOM 703 O O . PRO A 1 92 ? 36.283 18.467 8.491 1.00 49.28 92 PRO A O 1
ATOM 706 N N . ALA A 1 93 ? 37.965 16.965 8.392 1.00 55.38 93 ALA A N 1
ATOM 707 C CA . ALA A 1 93 ? 37.836 16.503 9.768 1.00 55.38 93 ALA A CA 1
ATOM 708 C C . ALA A 1 93 ? 38.035 17.696 10.718 1.00 55.38 93 ALA A C 1
ATOM 710 O O . ALA A 1 93 ? 39.039 18.402 10.620 1.00 55.38 93 ALA A O 1
ATOM 711 N N . SER A 1 94 ? 37.038 17.947 11.569 1.00 58.12 94 SER A N 1
ATOM 712 C CA . SER A 1 94 ? 37.144 18.888 12.692 1.00 58.12 94 SER A CA 1
ATOM 713 C C . SER A 1 94 ? 37.754 18.187 13.894 1.00 58.12 94 SER A C 1
ATOM 715 O O . SER A 1 94 ? 37.405 17.001 14.093 1.00 58.12 94 SER A O 1
#

pLDDT: mean 81.32, std 17.6, range [33.5, 96.38]

Secondary structure (DSSP, 8-state):
-------TTPPPPPPHHHHTTTPPPPPPPTT------EEEEEEE-TTS-EEEEEEE-TT--HHHHHHHHHHHHHHHHHHHHHHHHTT-TT----

Sequence (94 aa):
MLHMTHDHDGPPGVPISEVLSDLRIPPLPEATTASDVFAFVKLREPDGGIGWAVRVTPDLDDEEVLGLLVGYVEHLKQEAASSWNSTDPTRPAS